Protein AF-A0A934P759-F1 (afdb_monomer)

Radius of gyration: 13.87 Å; Cα contacts (8 Å, |Δi|>4): 56; chains: 1; bounding box: 32×35×27 Å

Foldseek 3Di:
DDDFDFDWDKDWDDDVRQVVVLVVCCVVPVCVSVPVVVVVCVVVVHDDIDIDIGTDDGD

Secondary structure (DSSP, 8-state):
-------EEEEEPPHHHHHHHHHHHHHHSHHIIIIIHHHHHHHHT-PPP-EEEEE----

Nearest PDB structures (foldseek):
  4rs2-assembly1_A  TM=4.443E-01  e=5.167E+00  Escherichia coli str. K-12 substr. MG1655

Mean predicted aligned error: 5.2 Å

pLDDT: mean 90.68, std 10.61, range [42.69, 97.75]

Structure (mmCIF, N/CA/C/O backbone):
data_AF-A0A934P759-F1
#
_entry.id   AF-A0A934P759-F1
#
loop_
_atom_site.group_PDB
_atom_site.id
_atom_site.type_symbol
_atom_site.label_atom_id
_atom_site.label_alt_id
_atom_site.label_comp_id
_atom_site.label_asym_id
_atom_site.label_entity_id
_atom_site.label_seq_id
_atom_site.pdbx_PDB_ins_code
_atom_site.Cartn_x
_atom_site.Cartn_y
_atom_site.Cartn_z
_atom_site.occupancy
_atom_site.B_iso_or_equiv
_atom_site.auth_seq_id
_atom_site.auth_comp_id
_atom_site.auth_asym_id
_atom_site.auth_atom_id
_atom_site.pdbx_PDB_model_num
ATOM 1 N N . MET A 1 1 ? -5.948 23.468 -3.541 1.00 42.69 1 MET A N 1
ATOM 2 C CA . MET A 1 1 ? -7.274 23.121 -2.985 1.00 42.69 1 MET A CA 1
ATOM 3 C C . MET A 1 1 ? -7.078 21.944 -2.047 1.00 42.69 1 MET A C 1
ATOM 5 O O . MET A 1 1 ? -6.629 20.901 -2.502 1.00 42.69 1 MET A O 1
ATOM 9 N N . THR A 1 2 ? -7.298 22.114 -0.748 1.00 74.00 2 THR A N 1
ATOM 10 C CA . THR A 1 2 ? -7.233 21.006 0.217 1.00 74.00 2 THR A CA 1
ATOM 11 C C . THR A 1 2 ? -8.621 20.381 0.321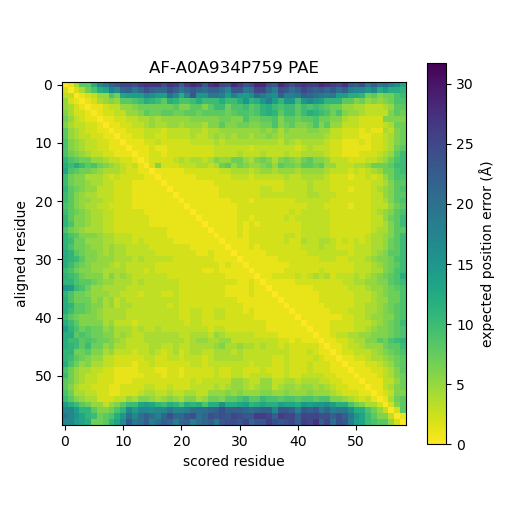 1.00 74.00 2 THR A C 1
ATOM 13 O O . THR A 1 2 ? -9.566 21.080 0.670 1.00 74.00 2 THR A O 1
ATOM 16 N N . GLY A 1 3 ? -8.746 19.107 -0.058 1.00 80.56 3 GLY A N 1
ATOM 17 C CA . GLY A 1 3 ? -9.997 18.343 0.000 1.00 80.56 3 GLY A CA 1
ATOM 18 C C . GLY A 1 3 ? -10.424 17.957 1.428 1.00 80.56 3 GLY A C 1
ATOM 19 O O . GLY A 1 3 ? -9.823 18.436 2.394 1.00 80.56 3 GLY A O 1
ATOM 20 N N . PRO A 1 4 ? -11.452 17.097 1.568 1.00 83.50 4 PRO A N 1
ATOM 21 C CA . PRO A 1 4 ? -11.966 16.665 2.867 1.00 83.50 4 PRO A CA 1
ATOM 22 C C . PRO A 1 4 ? -10.877 15.988 3.706 1.00 83.50 4 PRO A C 1
ATOM 24 O O . PRO A 1 4 ? -10.046 15.239 3.188 1.00 83.50 4 PRO A O 1
ATOM 27 N N . ARG A 1 5 ? -10.894 16.260 5.013 1.00 86.06 5 ARG A N 1
ATOM 28 C CA . ARG A 1 5 ? -10.035 15.608 6.006 1.00 86.06 5 ARG A CA 1
ATOM 29 C C . ARG A 1 5 ? -10.880 14.617 6.791 1.00 86.06 5 ARG A C 1
ATOM 31 O O . ARG A 1 5 ? -11.997 14.938 7.170 1.00 86.06 5 ARG A O 1
ATOM 38 N N . VAL A 1 6 ? -10.350 13.422 7.025 1.00 86.94 6 VAL A N 1
ATOM 39 C CA . VAL A 1 6 ? -11.047 12.373 7.775 1.00 86.94 6 VAL A CA 1
ATOM 40 C C . VAL A 1 6 ? -10.108 11.828 8.840 1.00 86.94 6 VAL A C 1
ATOM 42 O O . VAL A 1 6 ? -8.928 11.607 8.560 1.00 86.94 6 VAL A O 1
ATOM 45 N N . LEU A 1 7 ? -10.625 11.626 10.053 1.00 90.00 7 LEU A N 1
ATOM 46 C CA . LEU A 1 7 ? -9.917 10.900 11.101 1.00 90.00 7 LEU A CA 1
ATOM 47 C C . LEU A 1 7 ? -10.068 9.397 10.855 1.00 90.00 7 LEU A C 1
ATOM 49 O O 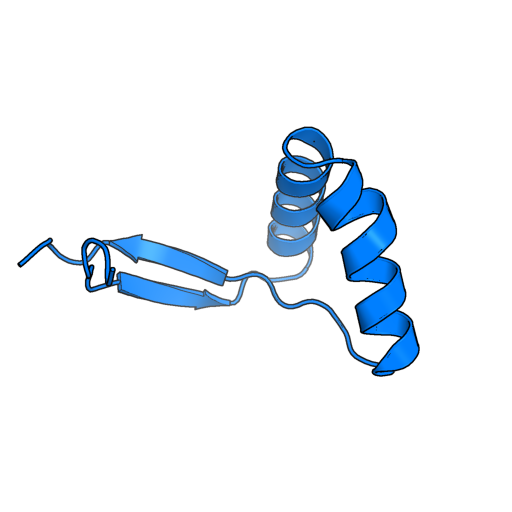. LEU A 1 7 ? -11.155 8.903 10.553 1.00 90.00 7 LEU A O 1
ATOM 53 N N . ALA A 1 8 ? -8.957 8.673 10.935 1.00 91.88 8 ALA A N 1
ATOM 54 C CA . ALA A 1 8 ? -8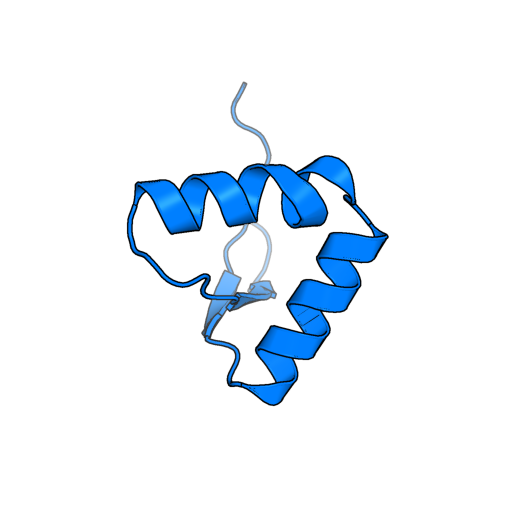.936 7.234 10.731 1.00 91.88 8 ALA A CA 1
ATOM 55 C C . ALA A 1 8 ? -7.921 6.566 11.655 1.00 91.88 8 ALA A C 1
ATOM 57 O O . ALA A 1 8 ? -6.868 7.126 11.966 1.00 91.88 8 ALA A O 1
ATOM 58 N N . THR A 1 9 ? -8.222 5.334 12.044 1.00 94.06 9 THR A N 1
ATOM 59 C CA . THR A 1 9 ? -7.280 4.431 12.696 1.00 94.06 9 THR A CA 1
ATOM 60 C C . THR A 1 9 ? -6.544 3.639 11.623 1.00 94.06 9 THR A C 1
ATOM 62 O O . THR A 1 9 ? -7.172 2.992 10.785 1.00 94.06 9 THR A O 1
ATOM 65 N N . ALA A 1 10 ? -5.212 3.694 11.650 1.00 93.88 10 ALA A N 1
ATOM 66 C CA . ALA A 1 10 ? -4.359 2.955 10.730 1.00 93.88 10 ALA A CA 1
ATOM 67 C C . ALA A 1 10 ? -3.824 1.676 11.385 1.00 93.88 10 ALA A C 1
ATOM 69 O O . ALA A 1 10 ? -3.281 1.728 12.490 1.00 93.88 10 ALA A O 1
ATOM 70 N N . ARG A 1 11 ? -3.919 0.546 10.679 1.00 95.50 11 ARG A N 1
ATOM 71 C CA . ARG A 1 11 ? -3.294 -0.728 11.068 1.00 95.50 11 ARG A CA 1
ATOM 72 C C . ARG A 1 11 ? -2.393 -1.221 9.946 1.00 95.50 11 ARG A C 1
ATOM 74 O O . ARG A 1 11 ? -2.814 -1.250 8.793 1.00 95.50 11 ARG A O 1
ATOM 81 N N . LEU A 1 12 ? -1.160 -1.600 10.276 1.00 96.25 12 LEU A N 1
ATOM 82 C CA . LEU A 1 12 ? -0.249 -2.207 9.308 1.00 96.25 12 LEU A CA 1
ATOM 83 C C . LEU A 1 12 ? -0.768 -3.598 8.915 1.00 96.25 12 LEU A C 1
ATOM 85 O O . LEU A 1 12 ? -1.101 -4.401 9.784 1.00 96.25 12 LEU A O 1
ATOM 89 N N . LEU A 1 13 ? -0.832 -3.865 7.613 1.00 96.81 13 LEU A N 1
ATOM 90 C CA . LEU A 1 13 ? -1.196 -5.168 7.074 1.00 96.81 13 LEU A CA 1
ATOM 91 C C . LEU A 1 13 ? 0.007 -6.104 7.079 1.00 96.81 13 LEU A C 1
ATOM 93 O O . LEU A 1 13 ? 1.101 -5.736 6.639 1.00 96.81 13 LEU A O 1
ATOM 97 N N . GLU A 1 14 ? -0.223 -7.341 7.501 1.00 94.94 14 GLU A N 1
ATOM 98 C CA . GLU A 1 14 ? 0.812 -8.372 7.535 1.00 94.94 14 GLU A CA 1
ATOM 99 C C . GLU A 1 14 ? 0.813 -9.219 6.260 1.00 94.94 14 GLU A C 1
ATOM 101 O O . GLU A 1 14 ? -0.143 -9.211 5.489 1.00 94.94 14 GLU A O 1
ATOM 106 N N . SER A 1 15 ? 1.909 -9.944 6.025 1.00 92.50 15 SER A N 1
ATOM 107 C CA . SER A 1 15 ? 2.269 -10.690 4.808 1.00 92.50 15 SER A CA 1
ATOM 108 C C . SER A 1 15 ? 1.113 -11.045 3.854 1.00 92.50 15 SER A C 1
ATOM 110 O O . SER A 1 15 ? 1.099 -10.592 2.707 1.00 92.50 15 SER A O 1
ATOM 112 N N . VAL A 1 16 ? 0.137 -11.843 4.307 1.00 94.69 16 VAL A N 1
ATOM 113 C CA . VAL A 1 16 ? -0.988 -12.313 3.476 1.00 94.69 16 VAL A CA 1
ATOM 114 C C . VAL A 1 16 ? -1.950 -11.177 3.117 1.00 94.69 16 VAL A C 1
ATOM 116 O O . VAL A 1 16 ? -2.347 -11.046 1.954 1.00 94.69 16 VAL A O 1
ATOM 119 N N . GLU A 1 17 ? -2.295 -10.333 4.087 1.00 93.94 17 GLU A N 1
ATOM 120 C CA . GLU A 1 17 ? -3.163 -9.168 3.901 1.00 93.94 17 GLU A CA 1
ATOM 121 C C . GLU A 1 17 ? -2.501 -8.141 2.974 1.00 93.94 17 GLU A C 1
ATOM 123 O O . GLU A 1 17 ? -3.121 -7.670 2.019 1.00 93.94 17 GLU A O 1
ATOM 128 N N . ALA A 1 18 ? -1.209 -7.872 3.178 1.00 93.88 18 ALA A N 1
ATOM 129 C CA . ALA A 1 18 ? -0.418 -6.980 2.336 1.00 93.88 18 ALA A CA 1
ATOM 130 C C . ALA A 1 18 ? -0.354 -7.476 0.879 1.00 93.88 18 ALA A C 1
ATOM 132 O O . ALA A 1 18 ? -0.553 -6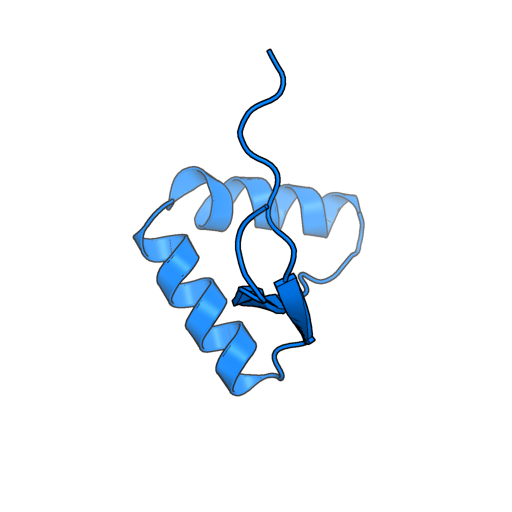.704 -0.062 1.00 93.88 18 ALA A O 1
ATOM 133 N N . ALA A 1 19 ? -0.152 -8.781 0.668 1.00 93.56 19 ALA A N 1
ATOM 134 C CA . ALA A 1 19 ? -0.154 -9.375 -0.669 1.00 93.56 19 ALA A CA 1
ATOM 135 C C . ALA A 1 19 ? -1.538 -9.325 -1.341 1.00 93.56 19 ALA A C 1
ATOM 137 O O . ALA A 1 19 ? -1.636 -9.214 -2.569 1.00 93.56 19 ALA A O 1
ATOM 138 N N . SER A 1 20 ? -2.617 -9.434 -0.562 1.00 96.00 20 SER A N 1
ATOM 139 C CA . SER A 1 20 ? -3.986 -9.255 -1.057 1.00 96.00 20 SER A CA 1
ATOM 140 C C . SER A 1 20 ? -4.239 -7.800 -1.465 1.00 96.00 20 SER A C 1
ATOM 142 O O . SER A 1 20 ? -4.656 -7.538 -2.598 1.00 96.00 20 SER A O 1
ATOM 144 N N . ALA A 1 21 ? -3.885 -6.846 -0.599 1.00 94.94 21 ALA A N 1
ATOM 145 C CA . ALA A 1 21 ? -4.003 -5.415 -0.860 1.00 94.94 21 ALA A CA 1
ATOM 146 C C . ALA A 1 21 ? -3.229 -5.004 -2.119 1.00 94.94 21 ALA A C 1
ATOM 148 O O . ALA A 1 21 ? -3.794 -4.368 -3.011 1.00 94.94 21 ALA A O 1
ATOM 149 N N . TYR A 1 22 ? -1.977 -5.450 -2.261 1.00 93.81 22 TYR A N 1
ATOM 150 C CA . TYR A 1 22 ? -1.177 -5.193 -3.458 1.00 93.81 22 TYR A CA 1
ATOM 151 C C . TYR A 1 22 ? -1.835 -5.734 -4.733 1.00 93.81 22 TYR A C 1
ATOM 153 O O . TYR A 1 22 ? -1.893 -5.034 -5.744 1.00 93.81 22 TYR A O 1
ATOM 161 N N . ARG A 1 23 ? -2.376 -6.960 -4.704 1.00 95.62 23 ARG A N 1
ATOM 162 C CA . ARG A 1 23 ? -3.076 -7.540 -5.864 1.00 95.62 23 ARG A CA 1
ATOM 163 C C . ARG A 1 23 ? -4.303 -6.719 -6.254 1.00 95.62 23 ARG A C 1
ATOM 165 O O . ARG A 1 23 ? -4.512 -6.474 -7.443 1.00 95.62 23 ARG A O 1
ATOM 172 N N . THR A 1 24 ? -5.082 -6.266 -5.278 1.00 95.88 24 THR A N 1
ATOM 173 C CA . THR A 1 24 ? -6.249 -5.406 -5.509 1.00 95.88 24 THR A CA 1
ATOM 174 C C . THR A 1 24 ? -5.841 -4.057 -6.101 1.00 95.88 24 THR A C 1
ATOM 176 O O . THR A 1 24 ? -6.393 -3.634 -7.120 1.00 95.88 24 THR A O 1
ATOM 179 N N . LEU A 1 25 ? -4.819 -3.414 -5.533 1.00 94.75 25 LEU A N 1
ATOM 180 C CA . LEU A 1 25 ? -4.304 -2.128 -6.004 1.00 94.75 25 LEU A CA 1
ATOM 181 C C . LEU A 1 25 ? -3.699 -2.225 -7.407 1.00 94.75 25 LEU A C 1
ATOM 183 O O . LEU A 1 25 ? -3.970 -1.373 -8.249 1.00 94.75 25 LEU A O 1
ATOM 187 N N . ARG A 1 26 ? -2.966 -3.301 -7.707 1.00 95.50 26 ARG A N 1
ATOM 188 C CA . ARG A 1 26 ? -2.421 -3.566 -9.045 1.00 95.50 26 ARG A CA 1
ATOM 189 C C . ARG A 1 26 ? -3.506 -3.799 -10.089 1.00 95.50 26 ARG A C 1
ATOM 191 O O . ARG A 1 26 ? -3.337 -3.377 -11.226 1.00 95.50 26 ARG A O 1
ATOM 198 N N . ARG A 1 27 ? -4.622 -4.437 -9.731 1.00 96.94 27 ARG A N 1
ATOM 199 C CA . ARG A 1 27 ? -5.765 -4.580 -10.650 1.00 96.94 27 ARG A CA 1
ATOM 200 C C . ARG A 1 27 ? -6.443 -3.241 -10.921 1.00 96.94 27 ARG A C 1
ATOM 202 O O . ARG A 1 27 ? -6.829 -2.985 -12.055 1.00 96.94 27 ARG A O 1
ATOM 209 N N . ARG A 1 28 ? -6.581 -2.394 -9.897 1.00 96.94 28 ARG A N 1
ATOM 210 C CA . ARG A 1 28 ? -7.291 -1.114 -10.022 1.00 96.94 28 ARG A CA 1
ATOM 211 C C . ARG A 1 28 ? -6.448 -0.004 -10.648 1.00 96.94 28 ARG A C 1
ATOM 213 O O . ARG A 1 28 ? -6.982 0.813 -11.388 1.00 96.94 28 ARG A O 1
ATOM 220 N N . PHE A 1 29 ? -5.146 0.007 -10.384 1.00 95.88 29 PHE A N 1
ATOM 221 C CA . PHE A 1 29 ? -4.205 0.996 -10.906 1.00 95.88 29 PHE A CA 1
ATOM 222 C C . PHE A 1 29 ? -2.950 0.285 -11.443 1.00 95.88 29 PHE A C 1
ATOM 224 O O . PHE A 1 29 ? -1.888 0.304 -10.808 1.00 95.88 29 PHE A O 1
ATOM 231 N N . PRO A 1 30 ? -3.055 -0.366 -12.617 1.00 93.88 30 PRO A N 1
ATOM 232 C CA . PRO A 1 30 ? -2.015 -1.253 -13.136 1.00 93.88 30 PRO A CA 1
ATOM 233 C C . PRO A 1 30 ? -0.703 -0.539 -13.453 1.00 93.88 30 PRO A C 1
ATOM 235 O O . PRO A 1 30 ? 0.357 -1.111 -13.223 1.00 93.88 30 PRO A O 1
ATOM 238 N N . LEU A 1 31 ? -0.742 0.713 -13.916 1.00 97.00 31 LEU A N 1
ATOM 239 C CA . LEU A 1 31 ? 0.480 1.483 -14.176 1.00 97.00 31 LEU A CA 1
ATOM 240 C C . LEU A 1 31 ? 1.179 1.895 -12.874 1.00 97.00 31 LEU A C 1
ATOM 242 O O . LEU A 1 31 ? 2.390 1.737 -12.739 1.00 97.00 31 LEU A O 1
ATOM 246 N N . VAL A 1 32 ? 0.416 2.364 -11.884 1.00 95.88 32 VAL A N 1
ATOM 247 C CA . VAL A 1 32 ? 0.972 2.833 -10.608 1.00 95.88 32 VAL A CA 1
ATOM 248 C C . VAL A 1 32 ? 1.577 1.669 -9.831 1.00 95.88 32 VAL A C 1
ATOM 250 O O . VAL A 1 32 ? 2.772 1.672 -9.552 1.00 95.88 32 VAL A O 1
ATOM 253 N N . TYR A 1 33 ? 0.785 0.639 -9.532 1.00 94.69 33 TYR A N 1
ATOM 254 C CA . TYR A 1 33 ? 1.244 -0.473 -8.693 1.00 94.69 33 TYR A CA 1
ATOM 255 C C . TYR A 1 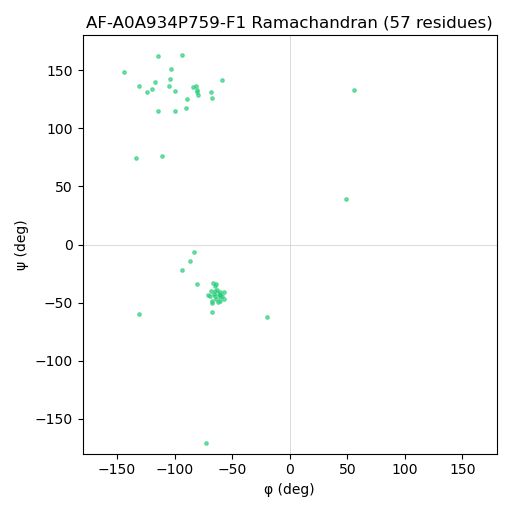33 ? 1.949 -1.581 -9.476 1.00 94.69 33 TYR A C 1
ATOM 257 O O . TYR A 1 33 ? 2.599 -2.421 -8.868 1.00 94.69 33 TYR A O 1
ATOM 265 N N . GLY A 1 34 ? 1.844 -1.609 -10.806 1.00 93.62 34 GLY A N 1
ATOM 266 C CA . GLY A 1 34 ? 2.566 -2.571 -11.640 1.00 93.62 34 GLY A CA 1
ATOM 267 C C . GLY A 1 34 ? 3.907 -2.069 -12.172 1.00 93.62 34 GLY A C 1
ATOM 268 O O . GLY A 1 34 ? 4.741 -2.905 -12.508 1.00 93.62 34 GLY A O 1
ATOM 269 N N . VAL A 1 35 ? 4.127 -0.749 -12.249 1.00 95.19 35 VAL A N 1
ATOM 270 C CA . VAL A 1 35 ? 5.342 -0.168 -12.850 1.00 95.19 35 VAL A CA 1
ATOM 271 C C . VAL A 1 35 ? 5.980 0.878 -11.940 1.00 95.19 35 VAL A C 1
ATOM 273 O O . VAL A 1 35 ? 7.120 0.699 -11.519 1.00 95.19 35 VAL A O 1
ATOM 276 N N . LEU A 1 36 ? 5.253 1.944 -11.596 1.00 96.81 36 LEU A N 1
ATOM 277 C CA . LEU A 1 36 ? 5.843 3.103 -10.914 1.00 96.81 36 LEU A CA 1
ATOM 278 C C . LEU A 1 36 ? 6.305 2.780 -9.488 1.00 96.81 36 LEU A C 1
ATOM 280 O O . LEU A 1 36 ? 7.459 3.027 -9.147 1.00 96.81 36 LEU A O 1
ATOM 284 N N . VAL A 1 37 ? 5.435 2.174 -8.676 1.00 94.31 37 VAL A N 1
ATOM 285 C CA . VAL A 1 37 ? 5.741 1.817 -7.282 1.00 94.31 37 VAL A CA 1
ATOM 286 C C . VAL A 1 37 ? 6.930 0.846 -7.195 1.00 94.31 37 VAL A C 1
ATOM 288 O O . VAL A 1 37 ? 7.855 1.133 -6.437 1.00 94.31 37 VAL A O 1
ATOM 291 N N . PRO A 1 38 ? 6.997 -0.259 -7.971 1.00 93.62 38 PRO A N 1
ATOM 292 C CA . PRO A 1 38 ? 8.179 -1.123 -7.976 1.00 93.62 38 PRO A CA 1
ATOM 293 C C . PRO A 1 38 ? 9.483 -0.402 -8.344 1.00 93.62 38 PRO A C 1
ATOM 295 O O . PRO A 1 38 ? 10.515 -0.669 -7.725 1.00 93.62 38 PRO A O 1
ATOM 298 N N . ILE A 1 39 ? 9.452 0.505 -9.330 1.00 96.62 39 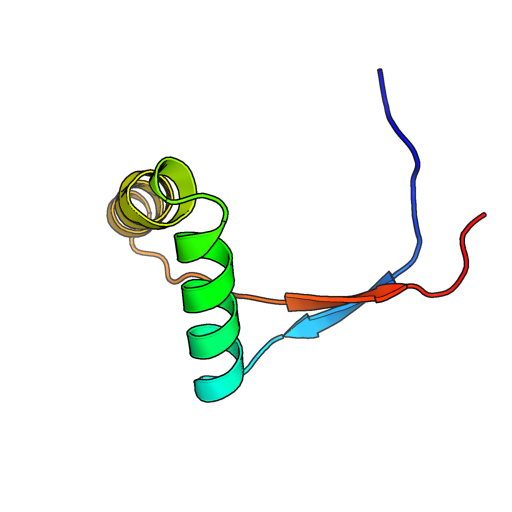ILE A N 1
ATOM 299 C CA . ILE A 1 39 ? 10.629 1.298 -9.718 1.00 96.62 39 ILE A CA 1
ATOM 300 C C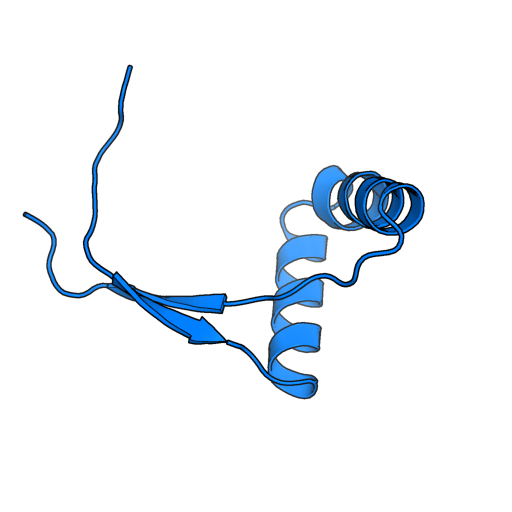 . ILE A 1 39 ? 11.073 2.177 -8.551 1.00 96.62 39 ILE A C 1
ATOM 302 O O . ILE A 1 39 ? 12.244 2.145 -8.175 1.00 96.62 39 ILE A O 1
ATOM 306 N N . GLU A 1 40 ? 10.148 2.917 -7.943 1.00 96.31 40 GLU A N 1
ATOM 307 C CA . GLU A 1 40 ? 10.457 3.793 -6.816 1.00 96.31 40 GLU A CA 1
ATOM 308 C C . GLU A 1 40 ? 11.020 3.016 -5.619 1.00 96.31 40 GLU A C 1
ATOM 310 O O . GLU A 1 40 ? 12.051 3.400 -5.061 1.00 96.31 40 GLU A O 1
ATO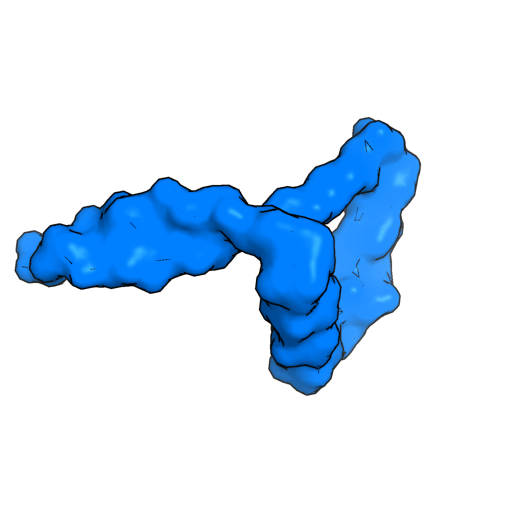M 315 N N . LEU A 1 41 ? 10.409 1.883 -5.265 1.00 95.75 41 LEU A N 1
ATOM 316 C CA . LEU A 1 41 ? 10.898 1.017 -4.191 1.00 95.75 41 LEU A CA 1
ATOM 317 C C . LEU A 1 41 ? 12.309 0.489 -4.481 1.00 95.75 41 LEU A C 1
ATOM 319 O O . LEU A 1 41 ? 13.160 0.490 -3.588 1.00 95.75 41 LEU A O 1
ATOM 323 N N . ARG A 1 42 ? 12.598 0.108 -5.734 1.00 95.44 42 ARG A N 1
ATOM 324 C CA . ARG A 1 42 ? 13.935 -0.347 -6.146 1.00 95.44 42 ARG A CA 1
ATOM 325 C C . ARG A 1 42 ? 14.972 0.772 -6.070 1.00 95.44 42 ARG A C 1
ATOM 327 O O . ARG A 1 42 ? 16.076 0.528 -5.587 1.00 95.44 42 ARG A O 1
ATOM 334 N N . LEU A 1 43 ? 14.624 1.981 -6.508 1.00 97.75 43 LEU A N 1
ATOM 335 C CA . LEU A 1 43 ? 15.502 3.153 -6.423 1.00 97.75 43 LEU A CA 1
ATOM 336 C C . LEU A 1 43 ? 15.814 3.514 -4.967 1.00 97.75 43 LEU A C 1
ATOM 338 O O . LEU A 1 43 ? 16.956 3.829 -4.640 1.00 97.75 43 LEU A O 1
ATOM 342 N N . ARG A 1 44 ? 14.817 3.409 -4.084 1.00 96.44 44 ARG A N 1
ATOM 343 C CA . ARG A 1 44 ? 14.956 3.704 -2.652 1.00 96.44 44 ARG A CA 1
ATOM 344 C C . ARG A 1 44 ? 15.519 2.544 -1.828 1.00 96.44 44 ARG A C 1
ATOM 346 O O . ARG A 1 44 ? 15.769 2.735 -0.643 1.00 96.44 44 ARG A O 1
ATOM 353 N N . ARG A 1 45 ? 15.705 1.357 -2.421 1.00 95.81 45 ARG A N 1
ATOM 354 C CA . ARG A 1 45 ? 16.029 0.103 -1.708 1.00 95.81 45 ARG A CA 1
ATOM 355 C C . ARG A 1 45 ? 15.089 -0.145 -0.517 1.00 95.81 45 ARG A C 1
ATOM 357 O O . ARG A 1 45 ? 15.522 -0.586 0.543 1.00 95.81 45 ARG A O 1
ATOM 364 N N . ALA A 1 46 ? 13.808 0.164 -0.702 1.00 94.19 46 ALA A N 1
ATOM 365 C CA . ALA A 1 46 ? 12.780 0.087 0.328 1.00 94.19 46 ALA A CA 1
ATOM 366 C C . ALA A 1 46 ? 11.733 -0.977 -0.014 1.00 94.19 46 ALA A C 1
ATOM 368 O O . ALA A 1 46 ? 11.586 -1.392 -1.165 1.00 94.19 46 AL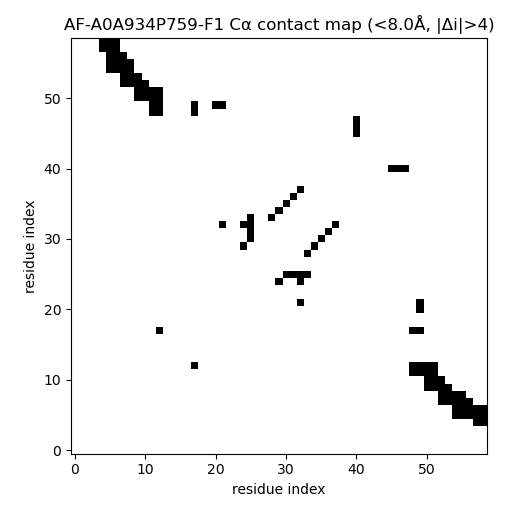A A O 1
ATOM 369 N N . THR A 1 47 ? 10.976 -1.398 0.993 1.00 90.25 47 THR A N 1
ATOM 370 C CA . THR A 1 47 ? 9.820 -2.282 0.833 1.00 90.25 47 THR A CA 1
ATOM 371 C C . THR A 1 47 ? 8.520 -1.490 0.945 1.00 90.25 47 THR A C 1
ATOM 373 O O . THR A 1 47 ? 8.452 -0.453 1.603 1.00 90.25 47 THR A O 1
ATOM 376 N N . GLY A 1 48 ? 7.477 -1.967 0.264 1.00 90.81 48 GLY A N 1
ATOM 377 C CA . GLY A 1 48 ? 6.144 -1.379 0.359 1.00 90.81 48 GLY A CA 1
ATOM 378 C C . GLY A 1 48 ? 5.429 -1.851 1.623 1.00 90.81 48 GLY A C 1
ATOM 379 O O . GLY A 1 48 ? 5.333 -3.055 1.855 1.00 90.81 48 GLY A O 1
ATOM 380 N N . LEU A 1 49 ? 4.903 -0.908 2.402 1.00 93.75 49 LEU A N 1
ATOM 381 C CA . LEU A 1 49 ? 4.005 -1.174 3.523 1.00 93.75 49 LEU A CA 1
ATOM 382 C C . LEU A 1 49 ? 2.573 -0.837 3.111 1.00 93.75 49 LEU A C 1
ATOM 384 O O . LEU A 1 49 ? 2.339 0.144 2.404 1.00 93.75 49 LEU A O 1
ATOM 388 N N . TYR A 1 50 ? 1.619 -1.642 3.566 1.00 94.75 50 TYR A N 1
ATOM 389 C CA . TYR A 1 50 ? 0.200 -1.437 3.296 1.00 94.75 50 TYR A CA 1
ATOM 390 C C . TYR A 1 50 ? -0.524 -1.262 4.619 1.00 94.75 50 TYR A C 1
ATOM 392 O O . TYR A 1 50 ? -0.300 -2.037 5.542 1.00 94.75 50 TYR A O 1
ATOM 400 N N . TYR A 1 51 ? -1.384 -0.253 4.701 1.00 94.94 51 TYR A N 1
ATOM 401 C CA . TYR A 1 51 ? -2.189 0.018 5.883 1.00 94.94 51 TYR A CA 1
ATOM 402 C C . TYR A 1 51 ? -3.666 -0.127 5.548 1.00 94.94 51 TYR A C 1
ATOM 404 O O . TYR A 1 51 ? -4.122 0.316 4.492 1.00 94.94 51 TYR A O 1
ATOM 412 N N . GLU A 1 52 ? -4.409 -0.717 6.472 1.00 94.31 52 GLU A N 1
ATOM 413 C CA . GLU A 1 52 ? -5.857 -0.600 6.532 1.00 94.31 52 GLU A CA 1
ATOM 414 C C . GLU A 1 52 ? -6.216 0.685 7.281 1.00 94.31 52 GLU A C 1
ATOM 416 O O . GLU A 1 52 ? -5.616 0.994 8.313 1.00 94.31 52 GLU A O 1
ATOM 421 N N . LEU A 1 53 ? -7.179 1.437 6.746 1.00 93.69 53 LEU A N 1
ATOM 422 C CA . LEU A 1 53 ? -7.697 2.656 7.357 1.00 93.69 53 LEU A CA 1
ATOM 423 C C . LEU A 1 53 ? -9.155 2.430 7.744 1.00 93.69 53 LEU A C 1
ATOM 425 O O . LEU A 1 53 ? -10.014 2.273 6.877 1.00 93.69 53 LEU A O 1
ATOM 429 N N . VAL A 1 54 ? -9.430 2.449 9.044 1.00 92.62 54 VAL A N 1
ATOM 430 C CA . VAL A 1 54 ? -10.791 2.400 9.581 1.00 92.62 54 VAL A CA 1
ATOM 431 C C . VAL A 1 54 ? -11.196 3.820 9.942 1.00 92.62 54 VAL A C 1
ATOM 433 O O . VAL A 1 54 ? -10.582 4.440 10.806 1.00 92.62 54 VAL A O 1
ATOM 436 N N . LEU A 1 55 ? -12.202 4.358 9.253 1.00 90.19 55 LEU A N 1
ATOM 437 C CA . LEU A 1 55 ? -12.655 5.732 9.468 1.00 90.19 55 LEU A CA 1
ATOM 438 C C . LEU A 1 55 ? -13.297 5.871 10.855 1.00 90.19 55 LEU A C 1
ATOM 440 O O . LEU A 1 55 ? -14.237 5.150 11.186 1.00 90.19 55 LEU A O 1
ATOM 444 N N . SER A 1 56 ? -12.817 6.826 11.643 1.00 78.19 56 SER A N 1
ATOM 445 C CA . SER A 1 56 ? -13.311 7.146 12.982 1.00 78.19 56 SER A CA 1
ATOM 446 C C . SER A 1 56 ? -14.001 8.511 12.944 1.00 78.19 56 SER A C 1
ATOM 448 O O . SER A 1 56 ? -13.448 9.504 13.384 1.00 78.19 56 SER A O 1
ATOM 450 N N . SER A 1 57 ? -15.225 8.532 12.399 1.00 65.12 57 SER A N 1
ATOM 451 C CA . SER A 1 57 ? -16.100 9.704 12.201 1.00 65.12 57 SER A CA 1
ATOM 452 C C . SER A 1 57 ? -15.499 10.867 11.390 1.00 65.12 57 SER A C 1
ATOM 454 O O . SER A 1 57 ? -14.393 11.348 11.613 1.00 65.12 57 SER A O 1
ATOM 456 N N . VAL A 1 58 ? -16.279 11.368 10.434 1.00 61.72 58 VAL A N 1
ATOM 457 C CA . VAL A 1 58 ? -15.954 12.587 9.680 1.00 61.72 58 VAL A CA 1
ATOM 458 C C . VAL A 1 58 ? -16.353 13.792 10.544 1.00 61.72 58 VAL A C 1
ATOM 460 O O . VAL A 1 58 ? -17.458 13.790 11.086 1.00 61.72 58 VAL A O 1
ATOM 463 N N . GLN A 1 59 ? -15.460 14.773 10.708 1.00 54.59 59 GLN A N 1
ATOM 464 C CA . GLN A 1 59 ? -15.791 16.106 11.235 1.00 54.59 59 GLN A CA 1
ATOM 465 C C . GLN A 1 59 ? -16.018 17.078 10.083 1.00 54.59 59 GLN A C 1
ATOM 467 O O . GLN A 1 59 ? -15.265 16.981 9.086 1.00 54.59 59 GLN A O 1
#

Solvent-accessible surface area (backbone atoms only — not comparable to full-atom values): 3645 Å² total; per-residue (Å²): 136,86,75,92,67,70,46,57,51,77,44,81,44,52,76,71,55,31,55,49,51,51,51,53,45,26,71,76,37,45,63,50,56,65,45,50,49,58,51,51,29,61,75,67,75,49,81,91,84,43,67,49,74,47,76,58,63,77,118

Sequence (59 aa):
MTGPRVLATARLLESVEAASAYRTLRRRFPLVYGVLVPIELRLRRATGLYYELVLSSVQ